Protein AF-A0A5C1YT63-F1 (afdb_monomer_lite)

pLDDT: mean 93.02, std 5.44, range [66.19, 98.06]

Secondary structure (DSSP, 8-state):
-HHHHHHHHHHHHHHHHHHHHHHTT--SHHHHHHHHHHTHHHHHHHHHHHHHHHHT-TT--HHHHHHHHHHHHH-GGG-SSSSHHHHHHHHHHHHTTTGGG---

Foldseek 3Di:
DLVVLLVVLLVLCVVVLVLCVVVVPDDDPVVVVVSCVVCVVSLVSSLQSLLCSVVVPPPDAPVSLVVSLVPNLPDPVQVPDPCSSVSSSVSNLNSCDPPNPRHD

Radius of gyration: 13.93 Å; chains: 1; bounding box: 37×26×34 Å

Structure (mmCIF, N/CA/C/O backbone):
data_AF-A0A5C1YT63-F1
#
_entry.id   AF-A0A5C1YT63-F1
#
loop_
_atom_site.group_PDB
_atom_site.id
_atom_site.type_symbol
_atom_site.label_atom_id
_atom_site.label_alt_id
_atom_site.label_comp_id
_atom_site.label_asym_id
_atom_site.label_entity_id
_atom_site.label_seq_id
_atom_site.pdbx_PDB_ins_code
_atom_site.Cartn_x
_atom_site.Cartn_y
_atom_site.Cartn_z
_atom_site.occupancy
_atom_site.B_iso_or_equiv
_atom_site.auth_seq_id
_atom_site.auth_comp_id
_atom_site.auth_asym_id
_atom_site.auth_atom_id
_atom_site.pdbx_PDB_model_num
ATOM 1 N N . MET A 1 1 ? 18.191 -8.633 -5.459 1.00 66.19 1 MET A N 1
ATOM 2 C CA . MET A 1 1 ? 17.424 -7.597 -6.195 1.00 66.19 1 MET A CA 1
ATOM 3 C C . MET A 1 1 ? 15.982 -7.536 -5.711 1.00 66.19 1 MET A C 1
ATOM 5 O O . MET A 1 1 ? 15.584 -6.466 -5.278 1.00 66.19 1 MET A O 1
ATOM 9 N N . LYS A 1 2 ? 15.223 -8.646 -5.735 1.00 75.00 2 LYS A N 1
ATOM 10 C CA . LYS A 1 2 ? 13.831 -8.679 -5.244 1.00 75.00 2 LYS A CA 1
ATOM 11 C C . LYS A 1 2 ? 13.703 -8.258 -3.771 1.00 75.00 2 LYS A C 1
ATOM 13 O O . LYS A 1 2 ? 12.854 -7.428 -3.485 1.00 75.00 2 LYS A O 1
ATOM 18 N N . ASP A 1 3 ? 14.618 -8.697 -2.902 1.00 80.38 3 ASP A N 1
ATOM 19 C CA . ASP A 1 3 ? 14.620 -8.308 -1.478 1.00 80.38 3 ASP A CA 1
ATOM 20 C C . ASP A 1 3 ? 14.732 -6.791 -1.277 1.00 80.38 3 ASP A C 1
ATOM 22 O O . ASP A 1 3 ? 13.982 -6.191 -0.517 1.00 80.38 3 ASP A O 1
ATOM 26 N N . THR A 1 4 ? 15.617 -6.130 -2.026 1.00 88.88 4 THR A N 1
ATOM 27 C CA . THR A 1 4 ? 15.773 -4.671 -1.964 1.00 88.88 4 THR A CA 1
ATOM 28 C C . THR A 1 4 ? 14.497 -3.950 -2.395 1.00 88.88 4 THR A C 1
ATOM 30 O O . THR A 1 4 ? 14.113 -2.968 -1.773 1.00 88.88 4 THR A O 1
ATOM 33 N N . VAL A 1 5 ? 13.812 -4.455 -3.426 1.00 91.31 5 VAL A N 1
ATOM 34 C CA . VAL A 1 5 ? 12.545 -3.873 -3.891 1.00 91.31 5 VAL A CA 1
ATOM 35 C C . VAL A 1 5 ? 11.432 -4.106 -2.873 1.00 91.31 5 VAL A C 1
ATOM 37 O O . VAL A 1 5 ? 10.686 -3.177 -2.585 1.00 91.31 5 VAL A O 1
ATOM 40 N N . SER A 1 6 ? 11.329 -5.298 -2.276 1.00 92.69 6 SER A N 1
ATOM 41 C CA . SER A 1 6 ? 10.330 -5.549 -1.231 1.00 92.69 6 SER A CA 1
ATOM 42 C C . SER A 1 6 ? 10.539 -4.667 -0.000 1.00 92.69 6 SER A C 1
ATOM 44 O O . SER A 1 6 ? 9.558 -4.171 0.544 1.00 92.69 6 SER A O 1
ATOM 46 N N .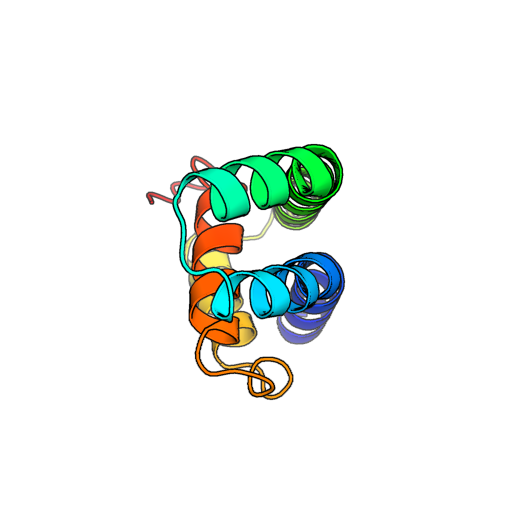 GLU A 1 7 ? 11.787 -4.405 0.399 1.00 95.31 7 GLU A N 1
ATOM 47 C CA . GLU A 1 7 ? 12.087 -3.477 1.498 1.00 95.31 7 GLU A CA 1
ATOM 48 C C . GLU A 1 7 ? 11.677 -2.040 1.156 1.00 95.31 7 GLU A C 1
ATOM 50 O O . GLU A 1 7 ? 11.055 -1.357 1.969 1.00 95.31 7 GLU A O 1
ATOM 55 N N . THR A 1 8 ? 11.955 -1.574 -0.065 1.00 96.31 8 THR A N 1
ATOM 56 C CA . THR A 1 8 ? 11.524 -0.240 -0.506 1.00 96.31 8 THR A CA 1
ATOM 57 C C . THR A 1 8 ? 10.000 -0.123 -0.555 1.00 96.31 8 THR A C 1
ATOM 59 O O . THR A 1 8 ? 9.441 0.842 -0.034 1.00 96.31 8 THR A O 1
ATOM 62 N N . LEU A 1 9 ? 9.306 -1.121 -1.111 1.00 96.75 9 LEU A N 1
ATOM 63 C CA . LEU A 1 9 ? 7.841 -1.162 -1.130 1.00 96.75 9 LEU A CA 1
ATOM 64 C C . LEU A 1 9 ? 7.264 -1.137 0.289 1.00 96.75 9 LEU A C 1
ATOM 66 O O . LEU A 1 9 ? 6.325 -0.389 0.560 1.00 96.75 9 LEU A O 1
ATOM 70 N N . LEU A 1 10 ? 7.854 -1.905 1.208 1.00 96.19 10 LEU A N 1
ATOM 71 C CA . LEU A 1 10 ? 7.469 -1.912 2.612 1.00 96.19 10 LEU A CA 1
ATOM 72 C C . LEU A 1 10 ? 7.647 -0.524 3.246 1.00 96.19 10 LEU A C 1
ATOM 74 O O . LEU A 1 10 ? 6.726 -0.026 3.887 1.00 96.19 10 LEU A O 1
ATOM 78 N N . GLN A 1 11 ? 8.787 0.135 3.036 1.00 97.00 11 GLN A N 1
ATOM 79 C CA . GLN A 1 11 ? 9.042 1.482 3.562 1.00 97.00 11 GLN A CA 1
ATOM 80 C C . GLN A 1 11 ? 8.030 2.515 3.050 1.00 97.00 11 GLN A C 1
ATOM 82 O O . GLN A 1 11 ? 7.560 3.346 3.827 1.00 97.00 11 GLN A O 1
ATOM 87 N N . ILE A 1 12 ? 7.660 2.447 1.767 1.00 97.81 12 ILE A N 1
ATOM 88 C CA . ILE A 1 12 ? 6.641 3.323 1.170 1.00 97.81 12 ILE A CA 1
ATOM 89 C C . ILE A 1 12 ? 5.262 3.071 1.800 1.00 97.81 12 ILE A C 1
ATOM 91 O O . ILE A 1 12 ? 4.515 4.015 2.056 1.00 97.81 12 ILE A O 1
ATOM 95 N N . LEU A 1 13 ? 4.928 1.804 2.052 1.00 96.31 13 LEU A N 1
ATOM 96 C CA . LEU A 1 13 ? 3.625 1.363 2.543 1.00 96.31 13 LEU A CA 1
ATOM 97 C C . LEU A 1 13 ? 3.414 1.638 4.047 1.00 96.31 13 LEU A C 1
ATOM 99 O O . LEU A 1 13 ? 2.294 1.939 4.465 1.00 96.31 13 LEU A O 1
ATOM 103 N N . MET A 1 14 ? 4.467 1.542 4.869 1.00 95.75 14 MET A N 1
ATOM 104 C CA . MET A 1 14 ? 4.345 1.552 6.339 1.00 95.75 14 MET A CA 1
ATOM 105 C C . MET A 1 14 ? 3.597 2.738 6.933 1.00 95.75 14 MET A C 1
ATOM 107 O O . MET A 1 14 ? 2.788 2.500 7.830 1.00 95.75 14 MET A O 1
ATOM 111 N N . PRO A 1 15 ? 3.781 3.982 6.464 1.00 95.31 15 PRO A N 1
ATOM 112 C CA . PRO A 1 15 ? 3.015 5.104 6.989 1.00 95.31 15 PRO A CA 1
ATOM 113 C C . PRO A 1 15 ? 1.498 4.892 6.908 1.00 95.31 15 PRO A C 1
ATOM 115 O O 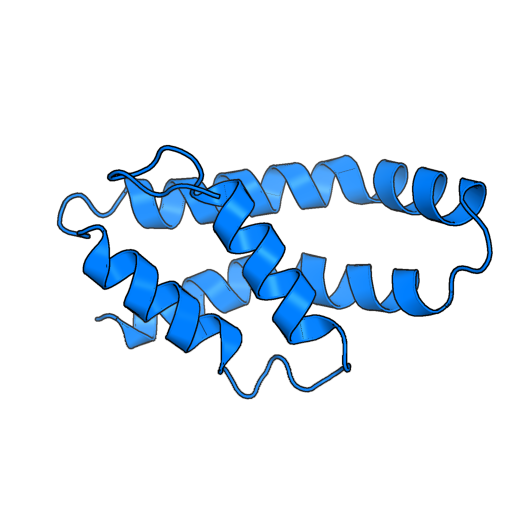. PRO A 1 15 ? 0.788 5.244 7.844 1.00 95.31 15 PRO A O 1
ATOM 118 N N . LEU A 1 16 ? 1.002 4.291 5.819 1.00 94.75 16 LEU A N 1
ATOM 119 C CA . LEU A 1 16 ? -0.428 4.037 5.643 1.00 94.75 16 LEU A CA 1
ATOM 120 C C . LEU A 1 16 ? -0.899 2.827 6.456 1.00 94.75 16 LEU A C 1
ATOM 122 O O . LEU A 1 16 ? -1.965 2.890 7.052 1.00 94.75 16 LEU A O 1
ATOM 126 N N . VAL A 1 17 ? -0.092 1.763 6.549 1.00 94.88 17 VAL A N 1
ATOM 127 C CA . VAL A 1 17 ? -0.404 0.614 7.423 1.00 94.88 17 VAL A CA 1
ATOM 128 C C . VAL A 1 17 ? -0.523 1.049 8.879 1.00 94.88 17 VAL A C 1
ATOM 130 O O . VAL A 1 17 ? -1.466 0.662 9.555 1.00 94.88 17 VAL A O 1
ATOM 133 N N . VAL A 1 18 ? 0.405 1.879 9.360 1.00 93.19 18 VAL A N 1
ATOM 134 C CA . VAL A 1 18 ? 0.358 2.397 10.732 1.00 93.19 18 VAL A CA 1
ATOM 135 C C . VAL A 1 18 ? -0.874 3.277 10.944 1.00 93.19 18 VAL A C 1
ATOM 137 O O . VAL A 1 18 ? -1.531 3.122 11.968 1.00 93.19 18 VAL A O 1
ATOM 140 N N . ALA A 1 19 ? -1.219 4.141 9.983 1.00 92.06 19 ALA A N 1
ATOM 141 C CA . ALA A 1 19 ? -2.423 4.966 10.065 1.00 92.06 19 ALA A CA 1
ATOM 142 C C . ALA A 1 19 ? -3.710 4.120 10.103 1.00 92.06 19 ALA A C 1
ATOM 144 O O . ALA A 1 19 ? -4.595 4.381 10.909 1.00 92.06 19 ALA A O 1
ATOM 145 N N . GLU A 1 20 ? -3.811 3.068 9.287 1.00 90.88 20 GLU A N 1
ATOM 146 C CA . GLU A 1 20 ? -4.989 2.183 9.241 1.00 90.88 20 GLU A CA 1
ATOM 147 C C . GLU A 1 20 ? -5.192 1.372 10.534 1.00 90.88 20 GLU A C 1
ATOM 149 O O . GLU A 1 20 ? -6.306 0.935 10.809 1.00 90.88 20 GLU A O 1
ATOM 154 N N . ARG A 1 21 ? -4.181 1.247 11.406 1.00 90.75 21 ARG A N 1
ATOM 155 C CA . ARG A 1 21 ? -4.393 0.695 12.759 1.00 90.75 21 ARG A CA 1
ATOM 156 C C . ARG A 1 21 ? -5.304 1.576 13.608 1.00 90.75 21 ARG A C 1
ATOM 158 O O . ARG A 1 21 ? -6.061 1.060 14.422 1.00 90.75 21 ARG A O 1
ATOM 165 N N . GLU A 1 22 ? -5.264 2.895 13.417 1.00 85.56 22 GLU A N 1
ATOM 166 C CA . GLU A 1 22 ? -6.182 3.819 14.096 1.00 85.56 22 GLU A CA 1
ATOM 167 C C . GLU A 1 22 ? -7.631 3.587 13.649 1.00 85.56 22 GLU A C 1
ATOM 169 O O . GLU A 1 22 ? -8.562 3.810 14.424 1.00 85.56 22 GLU A O 1
ATOM 174 N N . ALA A 1 23 ? -7.824 3.087 12.422 1.00 86.25 23 ALA A N 1
ATOM 175 C CA . ALA A 1 23 ? -9.140 2.771 11.889 1.00 86.25 23 ALA A CA 1
ATOM 176 C C . ALA A 1 23 ? -9.780 1.537 12.551 1.00 86.25 23 ALA A C 1
ATOM 178 O O . ALA A 1 23 ? -11.004 1.434 12.575 1.00 86.25 23 ALA A O 1
ATOM 179 N N . GLU A 1 24 ? -8.989 0.630 13.141 1.00 85.00 24 GLU A N 1
ATOM 180 C CA . GLU A 1 24 ? -9.492 -0.592 13.793 1.00 85.00 24 GLU A CA 1
ATOM 181 C C . GLU A 1 24 ? -10.393 -0.306 15.000 1.00 85.00 24 GLU A C 1
ATOM 183 O O . GLU A 1 24 ? -11.263 -1.110 15.334 1.00 85.00 24 GLU A O 1
ATOM 188 N N . GLY A 1 25 ? -10.186 0.835 15.660 1.00 84.31 25 GLY A N 1
ATOM 189 C CA . GLY A 1 25 ? -10.973 1.257 16.817 1.00 84.31 25 GLY A CA 1
ATOM 190 C C . GLY A 1 25 ? -12.237 2.047 16.470 1.00 84.31 25 GLY A C 1
ATOM 191 O O . GLY A 1 25 ? -12.998 2.385 17.378 1.00 84.31 25 GLY A O 1
ATOM 192 N N . LEU A 1 26 ? -12.465 2.376 15.194 1.00 88.94 26 LEU A N 1
ATOM 193 C CA . LEU A 1 26 ? -13.586 3.221 14.786 1.00 88.94 26 LEU A CA 1
ATOM 194 C C . LEU A 1 26 ? -14.889 2.417 14.786 1.00 88.94 26 LEU A C 1
ATOM 196 O O . LEU A 1 26 ? -14.975 1.334 14.213 1.00 88.94 26 LEU A O 1
ATOM 200 N N . GLN A 1 27 ? -15.918 2.962 15.435 1.00 89.25 27 GLN A N 1
ATOM 201 C CA . GLN A 1 27 ? -17.189 2.262 15.652 1.00 89.25 27 GLN A CA 1
ATOM 202 C C . GLN A 1 27 ? -18.314 2.739 14.729 1.00 89.25 27 GLN A C 1
ATOM 204 O O . GLN A 1 27 ? -19.391 2.141 14.721 1.00 89.25 27 GLN A O 1
ATOM 209 N N . SER A 1 28 ? -18.084 3.797 13.946 1.00 91.38 28 SER A N 1
ATOM 210 C CA . SER A 1 28 ? -19.088 4.373 13.056 1.00 91.38 28 SER A CA 1
ATOM 211 C C . SER A 1 28 ? -18.559 4.592 11.637 1.00 91.38 28 SER A C 1
ATOM 213 O O . SER A 1 28 ? -17.367 4.799 11.399 1.00 91.38 28 SER A O 1
ATOM 215 N N . ALA A 1 29 ? -19.481 4.565 10.673 1.00 88.38 29 ALA A N 1
ATOM 216 C CA . ALA A 1 29 ? -19.176 4.873 9.279 1.00 88.38 29 ALA A CA 1
ATOM 217 C C . ALA A 1 29 ? -18.760 6.343 9.084 1.00 88.38 29 ALA A C 1
ATOM 219 O O . ALA A 1 29 ? -17.966 6.635 8.194 1.00 88.38 29 ALA A O 1
ATOM 220 N N . GLU A 1 30 ? -19.271 7.254 9.918 1.00 93.75 30 GLU A N 1
ATOM 221 C CA . GLU A 1 30 ? -18.910 8.675 9.902 1.00 93.75 30 GLU A CA 1
ATOM 222 C C . GLU A 1 30 ? -17.461 8.882 10.358 1.00 93.75 30 GLU A C 1
ATOM 224 O O . GLU A 1 30 ? -16.689 9.551 9.670 1.00 93.75 30 GLU A O 1
ATOM 229 N N . ASP A 1 31 ? -17.052 8.218 11.443 1.00 92.19 31 ASP A N 1
ATOM 230 C CA . ASP A 1 31 ? -15.671 8.268 11.927 1.00 92.19 31 ASP A CA 1
ATOM 231 C C . ASP A 1 31 ? -14.698 7.700 10.893 1.00 92.19 31 ASP A C 1
ATOM 233 O O . ASP A 1 31 ? -13.624 8.266 10.665 1.00 92.19 31 ASP A O 1
ATOM 237 N N . TYR A 1 32 ? -15.086 6.606 10.228 1.00 89.44 32 TYR A N 1
ATOM 238 C CA . TYR A 1 32 ? -14.297 6.027 9.146 1.00 89.44 32 TYR A CA 1
ATOM 239 C C . TYR A 1 32 ? -14.212 6.967 7.935 1.00 89.44 32 TYR A C 1
ATOM 241 O O . TYR A 1 32 ? -13.132 7.148 7.375 1.00 89.44 32 TYR A O 1
ATOM 249 N N . ALA A 1 33 ? -15.307 7.625 7.547 1.00 91.06 33 ALA A N 1
ATOM 250 C CA . ALA A 1 33 ? -15.295 8.604 6.460 1.00 91.06 33 ALA A CA 1
ATOM 251 C C . ALA A 1 33 ? -14.375 9.794 6.778 1.00 91.06 33 ALA A C 1
ATOM 253 O O . ALA A 1 33 ? -13.529 10.157 5.958 1.00 91.06 33 ALA A O 1
ATOM 254 N N . ALA A 1 34 ? -14.460 10.337 7.995 1.00 93.25 34 ALA A N 1
ATOM 255 C CA . ALA A 1 34 ? -13.581 11.408 8.451 1.00 93.25 34 ALA A CA 1
ATOM 256 C C . ALA A 1 34 ? -12.112 10.952 8.513 1.00 93.25 34 ALA A C 1
ATOM 258 O O . ALA A 1 34 ? -11.206 11.701 8.147 1.00 93.25 34 ALA A O 1
ATOM 259 N N . PHE A 1 35 ? -11.852 9.715 8.947 1.00 93.94 35 PHE A N 1
ATOM 260 C CA . PHE A 1 35 ? -10.519 9.112 8.905 1.00 93.94 35 PHE A CA 1
ATOM 261 C C . PHE A 1 35 ? -9.969 9.046 7.475 1.00 93.94 35 PHE A C 1
ATOM 263 O O . PHE A 1 35 ? -8.830 9.456 7.238 1.00 93.94 35 PHE A O 1
ATOM 270 N N . ARG A 1 36 ? -10.783 8.585 6.519 1.00 92.19 36 ARG A N 1
ATOM 271 C CA . ARG A 1 36 ? -10.420 8.489 5.099 1.00 92.19 36 ARG A CA 1
ATOM 272 C C . ARG A 1 36 ? -10.111 9.854 4.498 1.00 92.19 36 ARG A C 1
ATOM 274 O O . ARG A 1 36 ? -9.154 9.970 3.740 1.00 92.19 36 ARG A O 1
ATOM 281 N N . GLU A 1 37 ? -10.882 10.876 4.852 1.00 93.94 37 GLU A N 1
ATOM 282 C CA . GLU A 1 37 ? -10.651 12.247 4.397 1.00 93.94 37 GLU A CA 1
ATOM 283 C C . GLU A 1 37 ? -9.323 12.801 4.930 1.00 93.94 37 GLU A C 1
ATOM 285 O O . GLU A 1 37 ? -8.493 13.269 4.147 1.00 93.94 37 GLU A O 1
ATOM 290 N N . ARG A 1 38 ? -9.056 12.652 6.237 1.00 94.44 38 ARG A N 1
ATOM 291 C CA . ARG A 1 38 ? -7.785 13.084 6.852 1.00 94.44 38 ARG A CA 1
ATOM 292 C C . ARG A 1 38 ? -6.565 12.421 6.213 1.00 94.44 38 ARG A C 1
ATOM 294 O O . ARG A 1 38 ? -5.522 13.057 6.074 1.00 94.44 38 ARG A O 1
ATOM 301 N N . HIS A 1 39 ? -6.697 11.163 5.798 1.00 95.25 39 HIS A N 1
ATOM 302 C CA . HIS A 1 39 ? -5.606 10.386 5.211 1.00 95.25 39 HIS A CA 1
ATOM 303 C C . HIS A 1 39 ? -5.599 10.368 3.677 1.00 95.25 39 HIS A C 1
ATOM 305 O O . HIS A 1 39 ? -4.724 9.732 3.089 1.00 95.25 39 HIS A O 1
ATOM 311 N N . ALA A 1 40 ? -6.497 11.094 3.001 1.00 94.88 40 ALA A N 1
ATOM 312 C CA . ALA A 1 40 ? -6.627 11.053 1.542 1.00 94.88 40 ALA A CA 1
ATOM 313 C C . ALA A 1 40 ? -5.320 11.420 0.816 1.00 94.88 40 ALA A C 1
ATOM 315 O O . ALA A 1 40 ? -4.915 10.742 -0.131 1.00 94.88 40 ALA A O 1
ATOM 316 N N . VAL A 1 41 ? -4.617 12.452 1.300 1.00 96.81 41 VAL A N 1
ATOM 317 C CA . VAL A 1 41 ? -3.323 12.886 0.744 1.00 96.81 41 VAL A CA 1
ATOM 318 C C . VAL A 1 41 ? -2.245 11.821 0.948 1.00 96.81 41 VAL A C 1
ATOM 320 O O . VAL A 1 41 ? -1.475 11.539 0.028 1.00 96.81 41 VAL A O 1
ATOM 323 N N . LEU A 1 42 ? -2.195 11.205 2.135 1.00 96.38 42 LEU A N 1
ATOM 324 C CA . LEU A 1 42 ? -1.248 10.129 2.422 1.00 96.38 42 LEU A CA 1
ATOM 325 C C . LEU A 1 42 ? -1.509 8.926 1.513 1.00 96.38 42 LEU A C 1
ATOM 327 O O . LEU A 1 42 ? -0.572 8.434 0.888 1.00 96.38 42 LEU A O 1
ATOM 331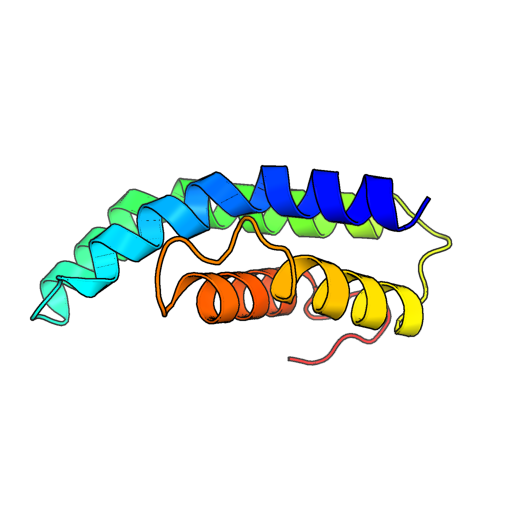 N N . ASN A 1 43 ? -2.770 8.504 1.397 1.00 96.12 43 ASN A N 1
ATOM 332 C CA . ASN A 1 43 ? -3.177 7.396 0.543 1.00 96.12 43 ASN A CA 1
ATOM 333 C C . ASN A 1 43 ? -2.774 7.641 -0.918 1.00 96.12 43 ASN A C 1
ATOM 335 O O . ASN A 1 43 ? -2.077 6.822 -1.511 1.00 96.12 43 ASN A O 1
ATOM 339 N N . ALA A 1 44 ? -3.117 8.806 -1.477 1.00 97.25 44 ALA A N 1
ATOM 340 C CA . ALA A 1 44 ? -2.759 9.156 -2.851 1.00 97.25 44 ALA A CA 1
ATOM 341 C C . ALA A 1 44 ? -1.237 9.149 -3.078 1.00 97.25 44 ALA A C 1
ATOM 343 O O . ALA A 1 44 ? -0.759 8.615 -4.081 1.00 97.25 44 ALA A O 1
ATOM 344 N N . ARG A 1 45 ? -0.463 9.690 -2.127 1.00 97.75 45 ARG A N 1
ATOM 345 C CA . ARG A 1 45 ? 1.004 9.702 -2.197 1.00 97.75 45 ARG A CA 1
ATOM 346 C C . ARG A 1 45 ? 1.593 8.292 -2.162 1.00 97.75 45 ARG A C 1
ATOM 348 O O . ARG A 1 45 ? 2.501 8.003 -2.938 1.00 97.75 45 ARG A O 1
ATOM 355 N N . VAL A 1 46 ? 1.095 7.428 -1.277 1.00 98.06 46 VAL A N 1
ATOM 356 C CA . VAL A 1 46 ? 1.564 6.041 -1.141 1.00 98.06 46 VAL A CA 1
ATOM 357 C C . VAL A 1 46 ? 1.242 5.239 -2.399 1.00 98.06 46 VAL A C 1
ATOM 359 O O . VAL A 1 46 ? 2.141 4.614 -2.956 1.00 98.06 46 VAL A O 1
ATOM 362 N N . LEU A 1 47 ? 0.012 5.323 -2.915 1.00 97.88 47 LEU A N 1
ATOM 363 C CA . LEU A 1 47 ? -0.379 4.643 -4.155 1.00 97.88 47 LEU A CA 1
ATOM 364 C C . LEU A 1 47 ? 0.480 5.084 -5.347 1.00 97.88 47 LEU A C 1
ATOM 366 O O . LEU A 1 47 ? 0.971 4.243 -6.102 1.00 97.88 47 LEU A O 1
ATOM 370 N N . ALA A 1 48 ? 0.712 6.392 -5.495 1.00 97.81 48 ALA A N 1
ATOM 371 C CA . ALA A 1 48 ? 1.554 6.926 -6.560 1.00 97.81 48 ALA A CA 1
ATOM 372 C C . ALA A 1 48 ? 3.009 6.439 -6.448 1.00 97.81 48 ALA A C 1
ATOM 374 O O . ALA A 1 48 ? 3.596 6.035 -7.450 1.00 97.81 48 ALA A O 1
ATOM 375 N N . ALA A 1 49 ? 3.576 6.427 -5.238 1.00 98.00 49 ALA A N 1
ATOM 376 C CA . ALA A 1 49 ? 4.940 5.963 -5.002 1.00 98.00 49 ALA A CA 1
ATOM 377 C C . ALA A 1 49 ? 5.100 4.455 -5.266 1.00 98.00 49 ALA A C 1
ATOM 379 O O . ALA A 1 49 ? 6.047 4.054 -5.938 1.00 98.00 49 ALA A O 1
ATOM 380 N N . LEU A 1 50 ? 4.155 3.622 -4.814 1.00 97.75 50 LEU A N 1
ATOM 381 C CA . LEU A 1 50 ? 4.160 2.175 -5.073 1.00 97.75 50 LEU A CA 1
ATOM 382 C C . LEU A 1 50 ? 4.040 1.853 -6.566 1.00 97.75 50 LEU A C 1
ATOM 384 O O . LEU A 1 50 ? 4.695 0.932 -7.059 1.00 97.75 50 LEU A O 1
ATOM 388 N N . LYS A 1 51 ? 3.207 2.613 -7.287 1.00 96.75 51 LYS A N 1
ATOM 389 C CA . LYS A 1 51 ? 3.071 2.498 -8.740 1.00 96.75 51 LYS A CA 1
ATOM 390 C C . LYS A 1 51 ? 4.378 2.867 -9.437 1.00 96.75 51 LYS A C 1
ATOM 392 O O . LYS A 1 51 ? 4.862 2.084 -10.248 1.00 96.75 51 LYS A O 1
ATOM 397 N N . ALA A 1 52 ? 4.951 4.025 -9.105 1.00 96.19 52 ALA A N 1
ATOM 398 C CA . ALA A 1 52 ? 6.187 4.518 -9.709 1.00 96.19 52 ALA A CA 1
ATOM 399 C C . ALA A 1 52 ? 7.371 3.570 -9.470 1.00 96.19 52 ALA A C 1
ATOM 401 O O . ALA A 1 52 ? 8.166 3.341 -10.377 1.00 96.19 52 ALA A O 1
ATOM 402 N N . GLU A 1 53 ? 7.458 2.978 -8.277 1.00 95.62 53 GLU A N 1
ATOM 403 C CA . GLU A 1 53 ? 8.525 2.044 -7.920 1.00 95.62 53 GLU A CA 1
ATOM 404 C C . GLU A 1 53 ? 8.534 0.802 -8.828 1.00 95.62 53 GLU A C 1
ATOM 406 O O . GLU A 1 53 ? 9.588 0.370 -9.296 1.00 95.62 53 GLU A O 1
ATOM 411 N N . VAL A 1 54 ? 7.367 0.237 -9.141 1.00 92.56 54 VAL A N 1
ATOM 412 C CA . VAL A 1 54 ? 7.281 -0.901 -10.070 1.00 92.56 54 VAL A CA 1
ATOM 413 C C . VAL A 1 54 ? 7.420 -0.455 -11.525 1.00 92.56 54 VAL A C 1
ATOM 415 O O . VAL A 1 54 ? 8.108 -1.118 -12.298 1.00 92.56 54 VAL A O 1
ATOM 418 N N . ASP A 1 55 ? 6.808 0.666 -11.904 1.00 92.69 55 ASP A N 1
ATOM 419 C CA . ASP A 1 55 ? 6.799 1.144 -13.291 1.00 92.69 55 ASP A CA 1
ATOM 420 C C . ASP A 1 55 ? 8.198 1.548 -13.787 1.00 92.69 55 ASP A C 1
ATOM 422 O O . ASP A 1 55 ? 8.568 1.237 -14.917 1.00 92.69 55 ASP A O 1
ATOM 426 N N . ALA A 1 56 ? 9.030 2.123 -12.909 1.00 92.31 56 ALA A N 1
ATOM 427 C CA . ALA A 1 56 ? 10.425 2.462 -13.201 1.00 92.31 56 ALA A CA 1
ATOM 428 C C . ALA A 1 56 ? 11.319 1.237 -13.483 1.00 92.31 56 ALA A C 1
ATOM 430 O O . ALA A 1 56 ? 12.461 1.383 -13.923 1.00 92.31 56 ALA A O 1
ATOM 431 N N . ARG A 1 57 ? 10.833 0.020 -13.217 1.00 90.88 57 ARG A N 1
ATOM 432 C CA . ARG A 1 57 ? 11.572 -1.230 -13.410 1.00 90.88 57 ARG A CA 1
ATOM 433 C C . ARG A 1 57 ? 10.995 -1.985 -14.595 1.00 90.88 57 ARG A C 1
ATOM 435 O O . ARG A 1 57 ? 10.206 -2.915 -14.448 1.00 90.88 57 ARG A O 1
ATOM 442 N N . GLU A 1 58 ? 11.439 -1.600 -15.787 1.00 85.88 58 GLU A N 1
ATOM 443 C CA . GLU A 1 58 ? 10.931 -2.129 -17.060 1.00 85.88 58 GLU 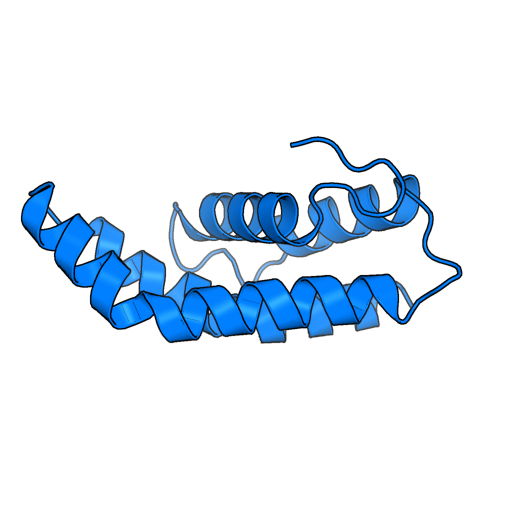A CA 1
ATOM 444 C C . GLU A 1 58 ? 11.010 -3.659 -17.178 1.00 85.88 58 GLU A C 1
ATOM 446 O O . GLU A 1 58 ? 10.180 -4.263 -17.859 1.00 85.88 58 GLU A O 1
ATOM 451 N N . THR A 1 59 ? 11.967 -4.280 -16.483 1.00 89.81 59 THR A N 1
ATOM 452 C CA . THR A 1 59 ? 12.216 -5.725 -16.493 1.00 89.81 59 THR A CA 1
ATOM 453 C C . THR A 1 59 ? 11.304 -6.533 -15.571 1.00 89.81 59 THR A C 1
ATOM 455 O O . THR A 1 59 ? 11.320 -7.759 -15.664 1.00 89.81 59 THR A O 1
ATOM 458 N N . LEU A 1 60 ? 10.513 -5.896 -14.695 1.00 92.12 60 LEU A N 1
ATOM 459 C CA . LEU A 1 60 ? 9.579 -6.625 -13.837 1.00 92.12 60 LEU A CA 1
ATOM 460 C C . LEU A 1 60 ? 8.432 -7.208 -14.665 1.00 92.12 60 LEU A C 1
ATOM 462 O O . LEU A 1 60 ? 7.673 -6.492 -15.328 1.00 92.12 60 LEU A O 1
ATOM 466 N N . SER A 1 61 ? 8.293 -8.527 -14.585 1.00 95.06 61 SER A N 1
ATOM 467 C CA . SER A 1 61 ? 7.151 -9.254 -15.123 1.00 95.06 61 SER A CA 1
ATOM 468 C C . SER A 1 61 ? 5.975 -9.267 -14.140 1.00 95.06 61 SER A C 1
ATOM 470 O O . SER A 1 61 ? 6.115 -8.943 -12.959 1.00 95.06 61 SER A O 1
ATOM 472 N N . LEU A 1 62 ? 4.807 -9.715 -14.612 1.00 95.94 62 LEU A N 1
ATOM 473 C CA . LEU A 1 62 ? 3.658 -9.986 -13.744 1.00 95.94 62 LEU A CA 1
ATOM 474 C C . LEU A 1 62 ? 4.006 -10.977 -12.621 1.00 95.94 62 LEU A C 1
ATOM 476 O O . LEU A 1 62 ? 3.602 -10.772 -11.481 1.00 95.94 62 LEU A O 1
ATOM 480 N N . ALA A 1 63 ? 4.770 -12.027 -12.936 1.00 96.31 63 ALA A N 1
ATOM 481 C CA . ALA A 1 63 ? 5.193 -13.019 -11.951 1.00 96.31 63 ALA A CA 1
ATOM 482 C C . ALA A 1 63 ? 6.100 -12.390 -10.882 1.00 96.31 63 ALA A C 1
ATOM 484 O O . ALA A 1 63 ? 5.922 -12.644 -9.695 1.00 96.31 63 ALA A O 1
ATOM 485 N N . ASP A 1 64 ? 7.005 -11.488 -11.274 1.00 95.81 64 ASP A N 1
ATOM 486 C CA . ASP A 1 64 ? 7.842 -10.770 -10.308 1.00 95.81 64 ASP A CA 1
ATOM 487 C C . ASP A 1 64 ? 7.015 -9.863 -9.393 1.00 95.81 64 ASP A C 1
ATOM 489 O O . ASP A 1 64 ? 7.296 -9.780 -8.201 1.00 95.81 64 ASP A O 1
ATOM 493 N N . MET A 1 65 ? 5.975 -9.209 -9.919 1.00 96.12 65 MET A N 1
ATOM 494 C CA . MET A 1 65 ? 5.046 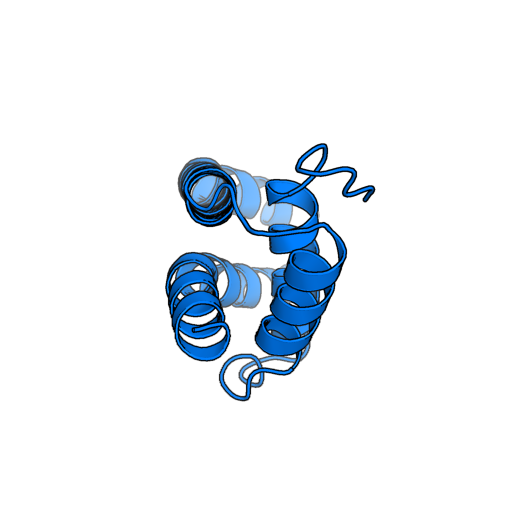-8.433 -9.094 1.00 96.12 65 MET A CA 1
ATOM 495 C C . MET A 1 65 ? 4.284 -9.328 -8.107 1.00 96.12 65 MET A C 1
ATOM 497 O O . MET A 1 65 ? 4.126 -8.958 -6.947 1.00 96.12 65 MET A O 1
ATOM 501 N N . GLN A 1 66 ? 3.844 -10.518 -8.525 1.00 96.56 66 GLN A N 1
ATOM 502 C CA . GLN A 1 66 ? 3.170 -11.486 -7.646 1.00 96.56 66 GLN A CA 1
ATOM 503 C C . GLN A 1 66 ? 4.095 -12.005 -6.535 1.00 96.56 66 GLN A C 1
ATOM 505 O O . GLN A 1 66 ? 3.671 -12.116 -5.378 1.00 96.56 66 GLN A O 1
ATOM 510 N N . ASP A 1 67 ? 5.365 -12.254 -6.858 1.00 96.69 67 ASP A N 1
ATOM 511 C CA . ASP A 1 67 ? 6.391 -12.603 -5.874 1.00 96.69 67 ASP A CA 1
ATOM 512 C C . ASP A 1 67 ? 6.606 -11.454 -4.884 1.00 96.69 67 ASP A C 1
ATOM 514 O O . ASP A 1 67 ? 6.553 -11.665 -3.675 1.00 96.69 67 ASP A O 1
ATOM 518 N N . LEU A 1 68 ? 6.79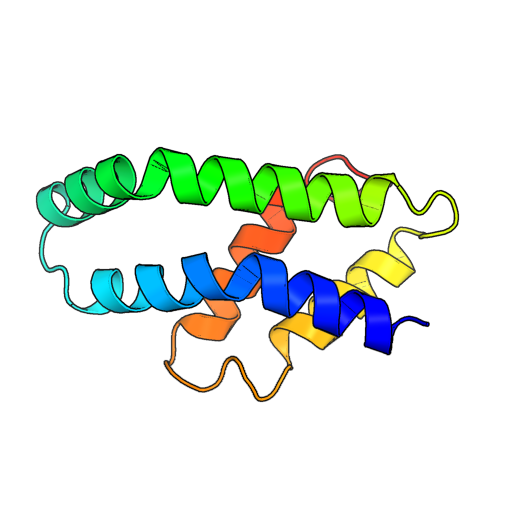0 -10.223 -5.380 1.00 96.50 68 LEU A N 1
ATOM 519 C CA . LEU A 1 68 ? 6.985 -9.035 -4.544 1.00 96.50 68 LEU A CA 1
ATOM 520 C C . LEU A 1 68 ? 5.786 -8.785 -3.626 1.00 96.50 68 LEU A C 1
ATOM 522 O O . LEU A 1 68 ? 5.978 -8.504 -2.445 1.00 96.50 68 LEU A O 1
ATOM 526 N N . HIS A 1 69 ? 4.560 -8.940 -4.132 1.00 96.69 69 HIS A N 1
ATOM 527 C CA . HIS A 1 69 ? 3.349 -8.870 -3.317 1.00 96.69 69 HIS A CA 1
ATOM 528 C C . HIS A 1 69 ? 3.407 -9.874 -2.163 1.00 96.69 69 HIS A C 1
ATOM 530 O O . HIS A 1 69 ? 3.247 -9.509 -0.999 1.00 96.69 69 HIS A O 1
ATOM 536 N N . SER A 1 70 ? 3.671 -11.142 -2.488 1.00 96.19 70 SER A N 1
ATOM 537 C CA . SER A 1 70 ? 3.762 -12.228 -1.510 1.00 96.19 70 SER A CA 1
ATOM 538 C C . SER A 1 70 ? 4.849 -11.966 -0.467 1.00 96.19 70 SER A C 1
ATOM 540 O O . SER A 1 70 ? 4.611 -12.143 0.727 1.00 96.19 70 SER A O 1
ATOM 542 N N . MET A 1 71 ? 6.018 -11.488 -0.901 1.00 96.38 71 MET A N 1
ATOM 543 C CA . MET A 1 71 ? 7.143 -11.145 -0.031 1.00 96.38 71 MET A CA 1
ATOM 544 C C . MET A 1 71 ? 6.796 -10.005 0.930 1.00 96.38 71 MET A C 1
ATOM 546 O O . MET A 1 71 ? 7.016 -10.141 2.134 1.00 96.38 71 MET A O 1
ATOM 550 N N . VAL A 1 72 ? 6.213 -8.910 0.428 1.00 96.81 72 VAL A N 1
ATOM 551 C CA . VAL A 1 72 ? 5.832 -7.764 1.266 1.00 96.81 72 VAL A CA 1
ATOM 552 C C . VAL A 1 72 ? 4.752 -8.169 2.265 1.00 96.81 72 VAL A C 1
ATOM 554 O O . VAL A 1 72 ? 4.911 -7.911 3.452 1.00 96.81 72 VAL A O 1
ATOM 557 N N . VAL A 1 73 ? 3.695 -8.867 1.839 1.00 96.25 73 VAL A N 1
ATOM 558 C CA . VAL A 1 73 ? 2.593 -9.291 2.726 1.00 96.25 73 VAL A CA 1
ATOM 559 C C . VAL A 1 73 ? 3.057 -10.301 3.785 1.00 96.25 73 VAL A C 1
ATOM 561 O O . VAL A 1 73 ? 2.575 -10.292 4.921 1.00 96.25 73 VAL A O 1
ATOM 564 N N . ALA A 1 74 ? 4.018 -11.165 3.455 1.00 95.69 74 ALA A N 1
ATOM 565 C CA . ALA A 1 74 ? 4.600 -12.103 4.411 1.00 95.69 74 ALA A CA 1
ATOM 566 C C . ALA A 1 74 ? 5.594 -11.444 5.386 1.00 95.69 74 ALA A C 1
ATOM 568 O O . ALA A 1 74 ? 5.937 -12.064 6.405 1.00 95.69 74 ALA A O 1
ATOM 569 N N . HIS A 1 75 ? 6.025 -10.207 5.110 1.00 96.19 75 HIS A N 1
ATOM 570 C CA . HIS A 1 75 ? 7.114 -9.546 5.813 1.00 96.19 75 HIS A CA 1
ATOM 571 C C . HIS A 1 75 ? 6.866 -9.453 7.335 1.00 96.19 75 HIS A C 1
ATOM 573 O O . HIS A 1 75 ? 5.763 -9.097 7.767 1.00 96.19 75 HIS A O 1
ATOM 579 N N . PRO A 1 76 ? 7.868 -9.748 8.191 1.00 94.25 76 PRO A N 1
ATOM 580 C CA . PRO A 1 76 ? 7.707 -9.716 9.648 1.00 94.25 76 PRO A CA 1
ATOM 581 C C . PRO A 1 76 ? 7.270 -8.363 10.226 1.00 94.25 76 PRO A C 1
ATOM 583 O O . PRO A 1 76 ? 6.615 -8.345 11.264 1.00 94.25 76 PRO A O 1
ATOM 586 N N . ALA A 1 77 ? 7.588 -7.248 9.560 1.00 93.44 77 ALA A N 1
ATOM 587 C CA . ALA A 1 77 ? 7.195 -5.905 10.005 1.00 93.44 77 ALA A CA 1
ATOM 588 C C . ALA A 1 77 ? 5.672 -5.662 9.980 1.00 93.44 77 ALA A C 1
ATOM 590 O O . ALA A 1 77 ? 5.181 -4.814 10.718 1.00 93.44 77 ALA A O 1
ATOM 591 N N . LEU A 1 78 ? 4.917 -6.434 9.188 1.00 94.06 78 LEU A N 1
ATOM 592 C CA . LEU A 1 78 ? 3.451 -6.371 9.099 1.00 94.06 78 LEU A CA 1
ATOM 593 C C . LEU A 1 78 ? 2.749 -7.239 10.156 1.00 94.06 78 LEU A C 1
ATOM 595 O O . LEU A 1 78 ? 1.680 -7.792 9.913 1.00 94.06 78 LEU A O 1
ATOM 599 N N . ARG A 1 79 ? 3.384 -7.465 11.307 1.00 91.62 79 ARG A N 1
ATOM 600 C CA . ARG A 1 79 ? 2.816 -8.248 12.418 1.00 91.62 79 ARG A CA 1
ATOM 601 C C . ARG A 1 79 ? 2.464 -7.370 13.620 1.00 91.62 79 ARG A C 1
ATOM 603 O O . ARG A 1 79 ? 2.362 -7.888 14.728 1.00 91.62 79 ARG A O 1
ATOM 610 N N . GLY A 1 80 ? 2.337 -6.057 13.424 1.00 85.75 80 GLY A N 1
ATOM 611 C CA . GLY A 1 80 ? 1.991 -5.127 14.497 1.00 85.75 80 GLY A CA 1
ATOM 612 C C . GLY A 1 80 ? 0.495 -5.097 14.811 1.00 85.75 80 GLY A C 1
ATOM 613 O O . GLY A 1 80 ? 0.143 -4.846 15.957 1.00 85.75 80 GLY A O 1
ATOM 614 N N . SER A 1 81 ? -0.361 -5.410 13.835 1.00 89.38 81 SER A N 1
ATOM 615 C CA . SER A 1 81 ? -1.789 -5.683 14.031 1.00 89.38 81 SER A CA 1
ATOM 616 C C . SER A 1 81 ? -2.306 -6.804 13.118 1.00 89.38 81 SER A C 1
ATOM 618 O O . SER A 1 81 ? -1.641 -7.214 12.164 1.00 89.38 81 SER A O 1
ATOM 620 N N . VAL A 1 82 ? -3.513 -7.303 13.407 1.00 83.00 82 VAL A N 1
ATOM 621 C CA . VAL A 1 82 ? -4.223 -8.316 12.610 1.00 83.00 82 VAL A CA 1
ATOM 622 C C . VAL A 1 82 ? -4.573 -7.818 11.207 1.00 83.00 82 VAL A C 1
ATOM 624 O O . VAL A 1 82 ? -4.641 -8.628 10.282 1.00 83.00 82 VAL A O 1
ATOM 627 N N . SER A 1 83 ? -4.763 -6.505 11.029 1.00 89.44 83 SER A N 1
ATOM 628 C CA . SER A 1 83 ? -5.131 -5.922 9.735 1.00 89.44 83 SER A CA 1
ATOM 629 C C . SER A 1 83 ? -3.929 -5.591 8.845 1.00 89.44 83 SER A C 1
ATOM 631 O O . SER A 1 83 ? -4.094 -5.531 7.629 1.00 89.44 83 SER A O 1
ATOM 633 N N . ASP A 1 84 ? -2.721 -5.447 9.407 1.00 94.31 84 ASP A N 1
ATOM 634 C CA . ASP A 1 84 ? -1.533 -4.922 8.714 1.00 94.31 84 ASP A CA 1
ATOM 635 C C . ASP A 1 84 ? -1.292 -5.582 7.350 1.00 94.31 84 ASP A C 1
ATOM 637 O O . ASP A 1 84 ? -1.067 -4.915 6.341 1.00 94.31 84 ASP A O 1
ATOM 641 N N . ARG A 1 85 ? -1.361 -6.917 7.308 1.00 95.44 85 ARG A N 1
ATOM 642 C CA . ARG A 1 85 ? -1.153 -7.706 6.086 1.00 95.44 85 ARG A CA 1
ATOM 643 C C . ARG A 1 85 ? -2.266 -7.516 5.064 1.00 95.44 85 ARG A C 1
ATOM 645 O O . ARG A 1 85 ? -1.993 -7.485 3.866 1.00 95.44 85 ARG A O 1
ATOM 652 N N . ALA A 1 86 ? -3.506 -7.410 5.534 1.00 93.94 86 ALA A N 1
ATOM 653 C CA . ALA A 1 86 ? -4.666 -7.201 4.679 1.00 93.94 86 ALA A CA 1
ATOM 654 C C . ALA A 1 86 ? -4.634 -5.797 4.062 1.00 93.94 86 ALA A C 1
ATOM 656 O O . ALA A 1 86 ? -4.795 -5.661 2.851 1.00 93.94 86 ALA A O 1
ATOM 657 N N . VAL A 1 87 ? -4.332 -4.777 4.872 1.00 94.62 87 VAL A N 1
ATOM 658 C CA . VAL A 1 87 ? -4.131 -3.395 4.418 1.00 94.62 87 VAL A CA 1
ATOM 659 C C . VAL A 1 87 ? -2.997 -3.340 3.397 1.00 94.62 87 VAL A C 1
ATOM 661 O O . VAL A 1 87 ? -3.180 -2.809 2.303 1.00 94.62 87 VAL A O 1
ATOM 664 N N . ALA A 1 88 ? -1.852 -3.955 3.704 1.00 96.69 88 ALA A N 1
ATOM 665 C CA . ALA A 1 88 ? -0.707 -4.002 2.803 1.00 96.69 88 ALA A CA 1
ATOM 666 C C . ALA A 1 88 ? -1.051 -4.588 1.429 1.00 96.69 88 ALA A C 1
ATOM 668 O O . ALA A 1 88 ? -0.776 -3.968 0.401 1.00 96.69 88 ALA A O 1
ATOM 669 N N . GLY A 1 89 ? -1.682 -5.766 1.412 1.00 96.88 89 GLY A N 1
ATOM 670 C CA . GLY A 1 89 ? -2.072 -6.431 0.171 1.00 96.88 89 GLY A CA 1
ATOM 671 C C . GLY A 1 89 ? -3.103 -5.633 -0.630 1.00 96.88 89 GLY A C 1
ATOM 672 O O . GLY A 1 89 ? -2.989 -5.524 -1.852 1.00 96.88 89 GLY A O 1
ATOM 673 N N . ALA A 1 90 ? -4.078 -5.019 0.049 1.00 96.00 90 ALA A N 1
ATOM 674 C CA . ALA A 1 90 ? -5.102 -4.202 -0.596 1.00 96.00 90 ALA A CA 1
ATOM 675 C C . ALA A 1 90 ? -4.506 -2.954 -1.265 1.00 96.00 90 ALA A C 1
ATOM 677 O O . ALA A 1 90 ? -4.809 -2.675 -2.425 1.00 96.00 90 ALA A O 1
ATOM 678 N N . VAL A 1 91 ? -3.622 -2.240 -0.564 1.00 96.50 91 VAL A N 1
ATOM 679 C CA . VAL A 1 91 ? -2.972 -1.024 -1.074 1.00 96.50 91 VAL A CA 1
ATOM 680 C C . VAL A 1 91 ? -2.031 -1.348 -2.239 1.00 96.50 91 VAL A C 1
ATOM 682 O O . VAL A 1 91 ? -2.051 -0.643 -3.247 1.00 96.50 91 VAL A O 1
ATOM 685 N N . LEU A 1 92 ? -1.251 -2.434 -2.156 1.00 97.44 92 LEU A N 1
ATOM 686 C CA . LEU A 1 92 ? -0.410 -2.889 -3.273 1.00 97.44 92 LEU A CA 1
ATOM 687 C C . LEU A 1 92 ? -1.254 -3.249 -4.500 1.00 97.44 92 LEU A C 1
ATOM 689 O O . LEU A 1 92 ? -0.966 -2.795 -5.606 1.00 97.44 92 LEU A O 1
ATOM 693 N N . SER A 1 93 ? -2.324 -4.022 -4.299 1.00 97.19 93 SER A N 1
ATOM 694 C CA . SER A 1 93 ? -3.218 -4.438 -5.385 1.00 97.19 93 SER A CA 1
ATOM 695 C C . SER A 1 93 ? -3.890 -3.249 -6.069 1.00 97.19 93 SER A C 1
ATOM 697 O O . SER A 1 93 ? -4.068 -3.255 -7.287 1.00 97.19 93 SER A O 1
ATOM 699 N N . GLU A 1 94 ? -4.239 -2.218 -5.300 1.00 97.06 94 GLU A N 1
ATOM 700 C CA . GLU A 1 94 ? -4.795 -0.972 -5.822 1.00 97.06 94 GLU A CA 1
ATOM 701 C C . GLU A 1 94 ? -3.756 -0.163 -6.606 1.00 97.06 94 GLU A C 1
ATOM 703 O O . GLU A 1 94 ? -4.018 0.232 -7.742 1.00 97.06 94 GLU A O 1
ATOM 708 N N . ALA A 1 95 ? -2.554 0.025 -6.053 1.00 97.06 95 ALA A N 1
ATOM 709 C CA . ALA A 1 95 ? -1.482 0.768 -6.716 1.00 97.06 95 ALA A CA 1
ATOM 710 C C . ALA A 1 95 ? -1.076 0.143 -8.063 1.00 97.06 95 ALA A C 1
ATOM 712 O O . ALA A 1 95 ? -0.717 0.844 -9.016 1.00 97.06 95 ALA A O 1
ATOM 713 N N . TRP A 1 96 ? -1.128 -1.186 -8.146 1.00 97.19 96 TRP A N 1
ATOM 714 C CA . TRP A 1 96 ? -0.666 -1.947 -9.302 1.00 97.19 96 TRP A CA 1
ATOM 715 C C . TRP A 1 96 ? -1.748 -2.267 -10.318 1.00 97.19 96 TRP A C 1
ATOM 717 O O . TRP A 1 96 ? -1.435 -2.812 -11.374 1.00 97.19 96 TRP A O 1
ATOM 727 N N . GLN A 1 97 ? -3.000 -1.895 -10.061 1.00 96.38 97 GLN A N 1
ATOM 728 C CA . GLN A 1 97 ? -4.095 -2.131 -10.992 1.00 96.38 97 GLN A CA 1
ATOM 729 C C . GLN A 1 97 ? -3.744 -1.648 -12.414 1.00 96.38 97 GLN A C 1
ATOM 731 O O . GLN A 1 97 ? -3.392 -0.486 -12.640 1.00 96.38 97 GLN A O 1
ATOM 736 N N . GLY A 1 98 ? -3.823 -2.569 -13.381 1.00 93.62 98 GLY A N 1
ATOM 737 C CA . GLY A 1 98 ? -3.528 -2.311 -14.793 1.00 93.62 98 GLY A CA 1
ATOM 738 C C . GLY A 1 98 ? -2.041 -2.319 -15.172 1.00 93.62 98 GLY A C 1
ATOM 739 O O . GLY A 1 98 ? -1.732 -2.299 -16.362 1.00 93.62 98 GLY A O 1
ATOM 740 N N . LEU A 1 99 ? -1.109 -2.395 -14.217 1.00 93.75 99 LEU A N 1
ATOM 741 C CA . LEU A 1 99 ? 0.320 -2.522 -14.515 1.00 93.75 99 LEU A CA 1
ATOM 742 C C . LEU A 1 99 ? 0.663 -3.956 -14.901 1.00 93.75 99 LEU A C 1
ATOM 744 O O . LEU A 1 99 ? 0.324 -4.890 -14.182 1.00 93.75 99 LEU A O 1
ATOM 748 N N . LYS A 1 100 ? 1.360 -4.133 -16.029 1.00 90.81 100 LYS A N 1
ATOM 749 C CA . LYS A 1 100 ? 1.912 -5.428 -16.477 1.00 90.81 100 LYS A CA 1
ATOM 750 C C . LYS A 1 100 ? 0.888 -6.584 -16.467 1.00 90.81 100 LYS A C 1
ATOM 752 O O . LYS A 1 100 ? 1.252 -7.740 -16.294 1.00 90.81 100 LYS A O 1
ATOM 757 N N . GLY A 1 101 ? -0.399 -6.282 -16.662 1.00 91.81 101 GLY A N 1
ATOM 758 C CA . GLY A 1 101 ? -1.482 -7.273 -16.644 1.00 91.81 101 GLY A CA 1
ATOM 759 C C . GLY A 1 101 ? -2.053 -7.608 -15.260 1.00 91.81 101 GLY A C 1
ATOM 760 O O . GLY A 1 101 ? -2.898 -8.497 -15.175 1.00 91.81 101 GLY A O 1
ATOM 761 N N . TRP A 1 102 ? -1.651 -6.900 -14.200 1.00 94.81 102 TRP A N 1
ATOM 762 C CA . TRP A 1 102 ? -2.207 -7.046 -12.856 1.00 94.81 102 TRP A CA 1
ATOM 763 C C . TRP A 1 102 ? -3.703 -6.714 -12.831 1.00 94.81 102 TRP A C 1
ATOM 765 O O . TRP A 1 102 ? -4.135 -5.636 -13.260 1.00 94.81 102 TRP A O 1
ATOM 775 N N . ARG A 1 103 ? -4.492 -7.652 -12.303 1.00 90.12 103 ARG A N 1
ATOM 776 C CA . ARG A 1 103 ? -5.940 -7.533 -12.111 1.00 90.12 103 ARG A CA 1
ATOM 777 C C . ARG A 1 103 ? -6.230 -7.615 -10.615 1.00 90.12 103 ARG A C 1
ATOM 779 O O . ARG A 1 103 ? -5.646 -8.458 -9.941 1.00 90.12 103 ARG A O 1
ATOM 786 N N . ARG A 1 104 ? -7.069 -6.695 -10.140 1.00 68.50 104 ARG A N 1
ATOM 787 C CA . ARG A 1 104 ? -7.534 -6.633 -8.751 1.00 68.50 104 ARG A CA 1
ATOM 788 C C . ARG A 1 104 ? -8.443 -7.814 -8.431 1.00 68.50 104 ARG A C 1
ATOM 790 O O . ARG A 1 104 ? -9.174 -8.236 -9.356 1.00 68.50 104 ARG A O 1
#

Organism: NCBI:txid2592655

Sequence (104 aa):
MKDTVSETLLQILMPLVVAEREAEGLQSAEDYAAFRERHAVLNARVLAALKAEVDARETLSLADMQDLHSMVVAHPALRGSVSDRAVAGAVLSEAWQGLKGWRR